Protein AF-A0A662H4E0-F1 (afdb_monomer_lite)

pLDDT: mean 81.66, std 14.38, range [39.47, 95.69]

Radius of gyration: 18.84 Å; chains: 1; bounding box: 35×31×57 Å

Secondary structure (DSSP, 8-state):
--SSPPPPSS-TT-THHHHHHHHHHHHHHHHHHHHHHHHHHHHHTT------THHHHHHHHHHHHHHHHHHHHHHHHHHHT-HHHHHHHHHHHHHHHHHHHHHHHHHHHHHT-THHHHHHHHHHHTT-

Structure (mmCIF, N/CA/C/O backbone):
data_AF-A0A662H4E0-F1
#
_entry.id   AF-A0A662H4E0-F1
#
loop_
_atom_site.group_PDB
_atom_site.id
_atom_site.type_symbol
_atom_site.label_atom_id
_atom_site.label_alt_id
_atom_site.label_comp_id
_atom_site.label_asym_id
_atom_site.label_entity_id
_atom_site.label_seq_id
_atom_site.pdbx_PDB_ins_code
_atom_site.Cartn_x
_atom_site.Cartn_y
_atom_site.Cartn_z
_atom_site.occupancy
_atom_site.B_iso_or_equiv
_atom_site.auth_seq_id
_atom_site.auth_comp_id
_atom_site.auth_asym_id
_atom_site.auth_atom_id
_atom_site.pdbx_PDB_model_num
ATOM 1 N N . MET A 1 1 ? -8.858 2.025 21.879 1.00 41.38 1 MET A N 1
ATOM 2 C CA . MET A 1 1 ? -9.938 1.951 22.895 1.00 41.38 1 MET A CA 1
ATOM 3 C C . MET A 1 1 ? -10.177 3.317 23.568 1.00 41.38 1 MET A C 1
ATOM 5 O O . MET A 1 1 ? -10.317 3.370 24.779 1.00 41.38 1 MET A O 1
ATOM 9 N N . ALA A 1 2 ? -10.260 4.423 22.808 1.00 39.47 2 ALA A N 1
ATOM 10 C CA . ALA A 1 2 ? -10.342 5.782 23.381 1.00 39.47 2 ALA A CA 1
ATOM 11 C C . ALA A 1 2 ? -11.498 6.654 22.842 1.00 39.47 2 ALA A C 1
ATOM 13 O O . ALA A 1 2 ? -11.729 7.734 23.356 1.00 39.47 2 ALA A O 1
ATOM 14 N N . ALA A 1 3 ? -12.281 6.203 21.859 1.00 45.12 3 ALA A N 1
ATOM 15 C CA . ALA A 1 3 ? -13.272 7.074 21.206 1.00 45.12 3 ALA A CA 1
ATOM 16 C C . ALA A 1 3 ? -14.647 7.154 21.912 1.00 45.12 3 ALA A C 1
ATOM 18 O O . ALA A 1 3 ? -15.554 7.812 21.416 1.00 45.12 3 ALA A O 1
ATOM 19 N N . ARG A 1 4 ? -14.856 6.445 23.033 1.00 44.22 4 ARG A N 1
ATOM 20 C CA . ARG A 1 4 ? -16.191 6.328 23.663 1.00 44.22 4 ARG A CA 1
ATOM 21 C C . ARG A 1 4 ? -16.214 6.309 25.192 1.00 44.22 4 ARG A C 1
ATOM 23 O O . ARG A 1 4 ? -17.225 5.917 25.769 1.00 44.22 4 ARG A O 1
ATOM 30 N N . LYS A 1 5 ? -15.137 6.721 25.867 1.00 42.88 5 LYS A N 1
ATOM 31 C CA . LYS A 1 5 ? -15.244 6.965 27.310 1.00 42.88 5 LYS A CA 1
ATOM 32 C C . LYS A 1 5 ? -16.014 8.277 27.525 1.00 42.88 5 LYS A C 1
ATOM 34 O O . LYS A 1 5 ? -15.625 9.277 26.919 1.00 42.88 5 LYS A O 1
ATOM 39 N N . PRO A 1 6 ? -17.089 8.293 28.338 1.00 43.97 6 PRO A N 1
ATOM 40 C CA . PRO A 1 6 ? -17.614 9.552 28.853 1.00 43.97 6 PRO A CA 1
ATOM 41 C C . PRO A 1 6 ? -16.481 10.277 29.599 1.00 43.97 6 PRO A C 1
ATOM 43 O O . PRO A 1 6 ? -15.570 9.595 30.077 1.00 43.97 6 PRO A O 1
ATOM 46 N N . PRO A 1 7 ? -16.502 11.621 29.654 1.00 46.81 7 PRO A N 1
ATOM 47 C CA . PRO A 1 7 ? -15.431 12.412 30.256 1.00 46.81 7 PRO A CA 1
ATOM 48 C C . PRO A 1 7 ? -15.052 11.833 31.622 1.00 46.81 7 PRO A C 1
ATOM 50 O O . PRO A 1 7 ? -15.900 11.716 32.510 1.00 46.81 7 PRO A O 1
ATOM 53 N N . ASP A 1 8 ? -13.800 11.391 31.751 1.00 53.81 8 ASP A N 1
ATOM 54 C CA . ASP A 1 8 ? -13.256 10.909 33.014 1.00 53.81 8 ASP A CA 1
ATOM 55 C C . ASP A 1 8 ? -12.541 12.051 33.745 1.00 53.81 8 ASP A C 1
ATOM 57 O O . ASP A 1 8 ? -12.374 13.158 33.227 1.00 53.81 8 ASP A O 1
ATOM 61 N N . ARG A 1 9 ? -12.161 11.797 34.996 1.00 50.69 9 ARG A N 1
ATOM 62 C CA . ARG A 1 9 ? -11.547 12.809 35.860 1.00 50.69 9 ARG A CA 1
ATOM 63 C C . ARG A 1 9 ? -10.159 13.259 35.383 1.00 50.69 9 ARG A C 1
ATOM 65 O O . ARG A 1 9 ? -9.690 14.285 35.863 1.00 50.69 9 ARG A O 1
ATOM 72 N N . GLU A 1 10 ? -9.527 12.531 34.465 1.00 53.53 10 GLU A N 1
ATOM 73 C CA . GLU A 1 10 ? -8.211 12.843 33.904 1.00 53.53 10 GLU A CA 1
ATOM 74 C C . GLU A 1 10 ? -8.321 13.638 32.585 1.00 53.53 10 GLU A C 1
ATOM 76 O O . GLU A 1 10 ? -7.443 14.456 32.302 1.00 53.53 10 GLU A O 1
ATOM 81 N N . HIS A 1 11 ? -9.414 13.499 31.811 1.00 51.06 11 HIS A N 1
ATOM 82 C CA . HIS A 1 11 ? -9.672 14.264 30.573 1.00 51.06 11 HIS A CA 1
ATOM 83 C C . HIS A 1 11 ? -11.068 14.927 30.515 1.00 51.06 11 HIS A C 1
ATOM 85 O O . HIS A 1 11 ? -12.002 14.388 29.909 1.00 51.06 11 HIS A O 1
ATOM 91 N N . PRO A 1 12 ? -11.199 16.166 31.035 1.00 49.69 12 PRO A N 1
ATOM 92 C CA . PRO A 1 12 ? -12.475 16.885 31.135 1.00 49.69 12 PRO A CA 1
ATOM 93 C C . PRO A 1 12 ? -13.119 17.285 29.792 1.00 49.69 12 PRO A C 1
ATOM 95 O O . PRO A 1 12 ? -14.319 17.538 29.753 1.00 49.69 12 PRO A O 1
ATOM 98 N N . TYR A 1 13 ? -12.346 17.349 28.697 1.00 51.91 13 TYR A N 1
ATOM 99 C CA . TYR A 1 13 ? -12.797 17.836 27.378 1.00 51.91 13 TYR A CA 1
ATOM 100 C C . TYR A 1 13 ? -13.054 16.724 26.336 1.00 51.91 13 TYR A C 1
ATOM 102 O O . TYR A 1 13 ? -13.471 17.018 25.217 1.00 51.91 13 TYR A O 1
ATOM 110 N N . GLY A 1 14 ? -12.850 15.448 26.693 1.00 53.66 14 GLY A N 1
ATOM 111 C CA . GLY A 1 14 ? -13.035 14.296 25.799 1.00 53.66 14 GLY A CA 1
ATOM 112 C C . GLY A 1 14 ? -11.806 13.934 24.945 1.00 53.66 14 GLY A C 1
ATOM 113 O O . GLY A 1 14 ? -10.880 14.720 24.765 1.00 53.66 14 GLY A O 1
ATOM 114 N N . HIS A 1 15 ? -11.785 12.707 24.411 1.00 60.00 15 HIS A N 1
ATOM 115 C CA . HIS A 1 15 ? -10.649 12.143 23.657 1.00 60.00 15 HIS A CA 1
ATOM 116 C C . HIS A 1 15 ? -10.524 12.618 22.195 1.00 60.00 15 HIS A C 1
ATOM 118 O O . HIS A 1 15 ? -9.600 12.206 21.494 1.00 60.00 15 HIS A O 1
ATOM 124 N N . SER A 1 16 ? -11.416 13.491 21.727 1.00 54.28 16 SER A N 1
ATOM 125 C CA . SER A 1 16 ? -11.455 13.997 20.347 1.00 54.28 16 SER A CA 1
ATOM 126 C C . SER A 1 16 ? -10.178 14.740 19.929 1.00 54.28 16 SER A C 1
ATOM 128 O O . SER A 1 16 ? -9.779 14.657 18.770 1.00 54.28 16 SER A O 1
ATOM 130 N N . GLY A 1 17 ? -9.479 15.403 20.858 1.00 62.66 17 GLY A N 1
ATOM 131 C CA . GLY A 1 17 ? -8.196 16.059 20.565 1.00 62.66 17 GLY A CA 1
ATOM 132 C C . GLY A 1 17 ? -7.072 15.082 20.190 1.00 62.66 17 GLY A C 1
ATOM 133 O O . GLY A 1 17 ? -6.255 15.379 19.320 1.00 62.66 17 GLY A O 1
ATOM 134 N N . TYR A 1 18 ? -7.059 13.888 20.791 1.00 66.19 18 TYR A N 1
ATOM 135 C CA . TYR A 1 18 ? -6.059 12.856 20.494 1.00 66.19 18 TYR A CA 1
ATOM 136 C C . TYR A 1 18 ? -6.284 12.207 19.127 1.00 66.19 18 TYR A C 1
ATOM 138 O O . TYR A 1 18 ? -5.322 11.845 18.455 1.00 66.19 18 TYR A O 1
ATOM 146 N N . GLU A 1 19 ? -7.540 12.094 18.697 1.00 65.19 19 GLU A N 1
ATOM 147 C CA . GLU A 1 19 ? -7.899 11.556 17.383 1.00 65.19 19 GLU A CA 1
ATOM 148 C C . GLU A 1 19 ? -7.426 12.495 16.263 1.00 65.19 19 GLU A C 1
ATOM 150 O O . GLU A 1 19 ? -6.756 12.055 15.329 1.00 65.19 19 GLU A O 1
ATOM 155 N N . VAL A 1 20 ? -7.640 13.806 16.422 1.00 73.81 20 VAL A N 1
ATOM 156 C CA . VAL A 1 20 ? -7.130 14.823 15.485 1.00 73.81 20 VAL A CA 1
ATOM 157 C C . VAL A 1 20 ? -5.602 14.826 15.442 1.00 73.81 20 VAL A C 1
ATOM 159 O O . VAL A 1 20 ? -5.023 14.825 14.358 1.00 73.81 20 VAL A O 1
ATOM 162 N N . LEU A 1 21 ? -4.932 14.766 16.598 1.00 79.31 21 LEU A N 1
ATOM 163 C CA . LEU A 1 21 ? -3.470 14.690 16.644 1.00 79.31 21 LEU A CA 1
ATOM 164 C C . LEU A 1 21 ? -2.947 13.434 15.929 1.00 79.31 21 LEU A C 1
ATOM 166 O O . LEU A 1 21 ? -1.996 13.525 15.155 1.00 79.31 21 LEU A O 1
ATOM 170 N N . SER A 1 22 ? -3.586 12.279 16.144 1.00 77.00 22 SER A N 1
ATOM 171 C CA . SER A 1 22 ? -3.207 11.032 15.472 1.00 77.00 22 SER A CA 1
ATOM 172 C C . SER A 1 22 ? -3.390 11.108 13.955 1.00 77.00 22 SER A C 1
ATOM 174 O O . SER A 1 22 ? -2.504 10.682 13.219 1.00 77.00 22 SER A O 1
ATOM 176 N N . ALA A 1 23 ? -4.471 11.737 13.483 1.00 79.00 23 ALA A N 1
ATOM 177 C CA . ALA A 1 23 ? -4.718 11.943 12.060 1.00 79.00 23 ALA A CA 1
ATOM 178 C C . ALA A 1 23 ? -3.680 12.880 11.421 1.00 79.00 23 ALA A C 1
ATOM 180 O O . ALA A 1 23 ? -3.218 12.615 10.311 1.00 79.00 23 ALA A O 1
ATOM 181 N N . ILE A 1 24 ? -3.265 13.942 12.122 1.00 85.75 24 ILE A N 1
ATOM 182 C CA . ILE A 1 24 ? -2.215 14.858 11.647 1.00 85.75 24 ILE A CA 1
ATOM 183 C C . ILE A 1 24 ? -0.879 14.121 11.521 1.00 85.75 24 ILE A C 1
ATOM 185 O O . ILE A 1 24 ? -0.237 14.198 10.476 1.00 85.75 24 ILE A O 1
ATOM 189 N N . VAL A 1 25 ? -0.470 13.380 12.556 1.00 88.00 25 VAL A N 1
ATOM 190 C CA . VAL A 1 25 ? 0.784 12.608 12.532 1.00 88.00 25 VAL A CA 1
ATOM 191 C C . VAL A 1 25 ? 0.769 11.585 11.398 1.00 88.00 25 VAL A C 1
ATOM 193 O O . VAL A 1 25 ? 1.741 11.481 10.652 1.00 88.00 25 VAL A O 1
ATOM 196 N N . PHE A 1 26 ? -0.346 10.875 11.226 1.00 85.25 26 PHE A N 1
ATOM 197 C CA . PHE A 1 26 ? -0.512 9.915 10.143 1.00 85.25 26 PHE A CA 1
ATOM 198 C C . PHE A 1 26 ? -0.415 10.574 8.763 1.00 85.25 26 PHE A C 1
ATOM 200 O O . PHE A 1 26 ? 0.315 10.095 7.900 1.00 85.25 26 PHE A O 1
ATOM 207 N N . SER A 1 27 ? -1.068 11.725 8.584 1.00 86.88 27 SER A N 1
ATOM 208 C CA . SER A 1 27 ? -1.015 12.494 7.335 1.00 86.88 27 SER A CA 1
ATOM 209 C C . SER A 1 27 ? 0.410 12.947 7.001 1.00 86.88 27 SER A C 1
ATOM 211 O O . SER A 1 27 ? 0.808 12.904 5.842 1.00 86.88 27 SER A O 1
ATOM 213 N N . ILE A 1 28 ? 1.208 13.338 8.004 1.00 93.50 28 ILE A N 1
ATOM 214 C CA . ILE A 1 28 ? 2.622 13.704 7.811 1.00 93.50 28 ILE A CA 1
ATOM 215 C C . ILE A 1 28 ? 3.442 12.490 7.358 1.00 93.50 28 ILE A C 1
ATOM 217 O O . ILE A 1 28 ? 4.245 12.606 6.432 1.00 93.50 28 ILE A O 1
ATOM 221 N N . ILE A 1 29 ? 3.240 11.327 7.986 1.00 92.25 29 ILE A N 1
ATOM 222 C CA . ILE A 1 29 ? 3.930 10.087 7.605 1.00 92.25 29 ILE A CA 1
ATOM 223 C C . ILE A 1 29 ? 3.566 9.696 6.170 1.00 92.25 29 ILE A C 1
ATOM 225 O O . ILE A 1 29 ? 4.459 9.409 5.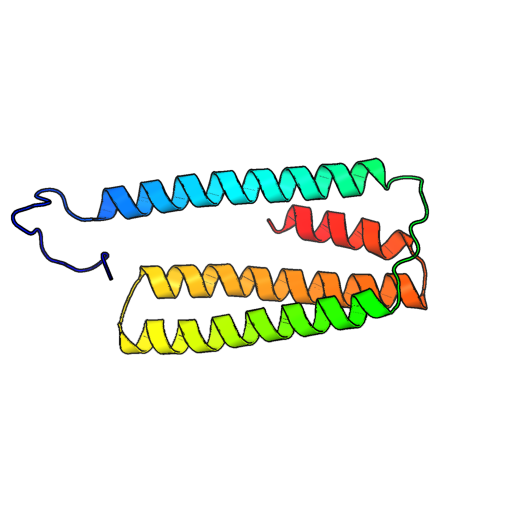375 1.00 92.25 29 ILE A O 1
ATOM 229 N N . MET A 1 30 ? 2.282 9.745 5.814 1.00 88.69 30 MET A N 1
ATOM 230 C CA . MET A 1 30 ? 1.829 9.422 4.461 1.00 88.69 30 MET A CA 1
ATOM 231 C C . MET A 1 30 ? 2.365 10.403 3.419 1.00 88.69 30 MET A C 1
ATOM 233 O O . MET A 1 30 ? 2.872 9.970 2.388 1.00 88.69 30 MET A O 1
ATOM 237 N N . ALA A 1 31 ? 2.378 11.707 3.712 1.00 91.94 31 ALA A N 1
ATOM 238 C CA . ALA A 1 31 ? 2.995 12.699 2.832 1.00 91.94 31 ALA A CA 1
ATOM 239 C C . ALA A 1 31 ? 4.493 12.422 2.610 1.00 91.94 31 ALA A C 1
ATOM 241 O O . ALA A 1 31 ? 4.999 12.567 1.497 1.00 91.94 31 ALA A O 1
ATOM 242 N N . PHE A 1 32 ? 5.206 11.985 3.651 1.00 94.94 32 PHE A N 1
ATOM 243 C CA . PHE A 1 32 ? 6.612 11.603 3.539 1.00 94.94 32 PHE A CA 1
ATOM 244 C C . PHE A 1 32 ? 6.812 10.343 2.678 1.00 94.94 32 PHE A C 1
ATOM 246 O O . PHE A 1 32 ? 7.717 10.304 1.839 1.00 94.94 32 PHE A O 1
ATOM 253 N N . ILE A 1 33 ? 5.961 9.326 2.844 1.00 92.50 33 ILE A N 1
ATOM 254 C CA . ILE A 1 33 ? 5.975 8.108 2.018 1.00 92.50 33 ILE A CA 1
ATOM 255 C C . ILE A 1 33 ? 5.696 8.456 0.552 1.00 92.50 33 ILE A C 1
ATOM 257 O O . ILE A 1 33 ? 6.479 8.075 -0.318 1.00 92.50 33 ILE A O 1
ATOM 261 N N . ALA A 1 34 ? 4.655 9.246 0.280 1.00 90.56 34 ALA A N 1
ATOM 262 C CA . ALA A 1 34 ? 4.318 9.700 -1.066 1.00 90.56 34 ALA A CA 1
ATOM 263 C C . ALA A 1 34 ? 5.483 10.474 -1.710 1.00 90.56 34 ALA A C 1
ATOM 265 O O . ALA A 1 34 ? 5.880 10.179 -2.836 1.00 90.56 34 ALA A O 1
ATOM 266 N N . ALA A 1 35 ? 6.116 11.400 -0.980 1.00 93.88 35 ALA A N 1
ATOM 267 C CA . ALA A 1 35 ? 7.295 12.124 -1.464 1.00 93.88 35 ALA A CA 1
ATOM 268 C C . ALA A 1 35 ? 8.486 11.192 -1.768 1.00 93.88 35 ALA A C 1
ATOM 270 O O . ALA A 1 35 ? 9.206 11.390 -2.754 1.00 93.88 35 ALA A O 1
ATOM 271 N N . SER A 1 36 ? 8.683 10.152 -0.954 1.00 92.44 36 SER A N 1
ATOM 272 C CA . SER A 1 36 ? 9.731 9.148 -1.167 1.00 92.44 36 SER A CA 1
ATOM 273 C C . SER A 1 36 ? 9.483 8.352 -2.449 1.00 92.44 36 SER A C 1
ATOM 275 O O . SER A 1 36 ? 10.381 8.232 -3.283 1.00 92.44 36 SER A O 1
ATOM 277 N N . ILE A 1 37 ? 8.248 7.880 -2.651 1.00 89.06 37 ILE A N 1
ATOM 278 C CA . ILE A 1 37 ? 7.835 7.165 -3.866 1.00 89.06 37 ILE A CA 1
ATOM 279 C C . ILE A 1 37 ? 7.985 8.071 -5.093 1.00 89.06 37 ILE A C 1
ATOM 281 O O . ILE A 1 37 ? 8.568 7.651 -6.090 1.00 89.06 37 ILE A O 1
ATOM 285 N N . ALA A 1 38 ? 7.549 9.330 -5.010 1.00 90.50 38 ALA A N 1
ATOM 286 C CA . ALA A 1 38 ? 7.696 10.302 -6.091 1.00 90.50 38 ALA A CA 1
ATOM 287 C C . ALA A 1 38 ? 9.165 10.527 -6.470 1.00 90.50 38 ALA A C 1
ATOM 289 O O . ALA A 1 38 ? 9.505 10.559 -7.650 1.00 90.50 38 ALA A O 1
ATOM 290 N N . THR A 1 39 ? 10.061 10.618 -5.486 1.00 90.62 39 THR A N 1
ATOM 291 C CA . THR A 1 39 ? 11.500 10.786 -5.736 1.00 90.62 39 THR A CA 1
ATOM 292 C C . THR A 1 39 ? 12.097 9.560 -6.434 1.00 90.62 39 THR A C 1
ATOM 294 O O . THR A 1 39 ? 12.882 9.698 -7.376 1.00 90.62 39 THR A O 1
ATOM 297 N N . ILE A 1 40 ? 11.703 8.352 -6.019 1.00 86.94 40 ILE A N 1
ATOM 298 C CA . ILE A 1 40 ? 12.129 7.098 -6.657 1.00 86.94 40 ILE A CA 1
ATOM 299 C C . ILE A 1 40 ? 11.600 7.028 -8.095 1.00 86.94 40 ILE A C 1
ATOM 301 O O . ILE A 1 40 ? 12.378 6.794 -9.016 1.00 86.94 40 ILE A O 1
ATOM 305 N N . ALA A 1 41 ? 10.315 7.319 -8.307 1.00 85.88 41 ALA A N 1
ATOM 306 C CA . ALA A 1 41 ? 9.697 7.320 -9.630 1.00 85.88 41 ALA A CA 1
ATOM 307 C C . ALA A 1 41 ? 10.376 8.325 -10.573 1.00 85.88 41 ALA A C 1
ATOM 309 O O . ALA A 1 41 ? 10.727 7.980 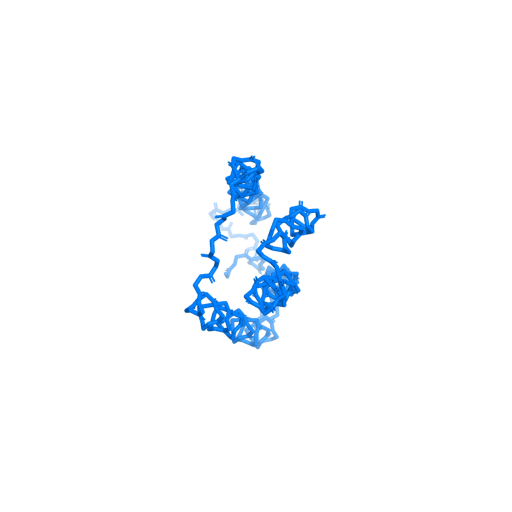-11.700 1.00 85.88 41 ALA A O 1
ATOM 310 N N . VAL A 1 42 ? 10.638 9.550 -10.098 1.00 86.44 42 VAL A N 1
ATOM 311 C CA . VAL A 1 42 ? 11.297 10.597 -10.891 1.00 86.44 42 VAL A CA 1
ATOM 312 C C . VAL A 1 42 ? 12.754 10.249 -11.190 1.00 86.44 42 VAL A C 1
ATOM 314 O O . VAL A 1 42 ? 13.203 10.423 -12.317 1.00 86.44 42 VAL A O 1
ATOM 317 N N . SER A 1 43 ? 13.504 9.726 -10.218 1.00 83.69 43 SER A N 1
ATOM 318 C CA . SER A 1 43 ? 14.897 9.308 -10.445 1.00 83.69 43 SER A CA 1
ATOM 319 C C . SER A 1 43 ? 15.025 8.059 -11.330 1.00 83.69 43 SER A C 1
ATOM 321 O O . SER A 1 43 ? 16.072 7.845 -11.949 1.00 83.69 43 SER A O 1
ATOM 323 N N . GLY A 1 44 ? 13.962 7.256 -11.414 1.00 76.38 44 GLY A N 1
ATOM 324 C CA . GLY A 1 44 ? 13.820 6.134 -12.337 1.00 76.38 44 GLY A CA 1
ATOM 325 C C . GLY A 1 44 ? 13.480 6.542 -13.775 1.00 76.38 44 GLY A C 1
ATOM 326 O O . GLY A 1 44 ? 13.707 5.747 -14.687 1.00 76.38 44 GLY A O 1
ATOM 327 N N . LEU A 1 45 ? 13.004 7.772 -14.021 1.00 75.00 45 LEU A N 1
ATOM 328 C CA . LEU A 1 45 ? 12.722 8.263 -15.375 1.00 75.00 45 LEU A CA 1
ATOM 329 C C . LEU A 1 45 ? 14.005 8.240 -16.221 1.00 75.00 45 LEU A C 1
ATOM 331 O O . LEU A 1 45 ? 14.952 8.987 -15.984 1.00 75.00 45 LEU A O 1
ATOM 335 N N . GLY A 1 46 ? 14.035 7.359 -17.222 1.00 68.50 46 GLY A N 1
ATOM 336 C CA . GLY A 1 46 ? 15.176 7.182 -18.127 1.00 68.50 46 GLY A CA 1
ATOM 337 C C . GLY A 1 46 ? 16.167 6.082 -17.730 1.00 68.50 46 GLY A C 1
ATOM 338 O O . GLY A 1 46 ? 17.077 5.795 -18.506 1.00 68.50 46 GLY A O 1
ATOM 339 N N . LYS A 1 47 ? 15.988 5.416 -16.580 1.00 70.00 47 LYS A N 1
ATOM 340 C CA . LYS A 1 47 ? 16.723 4.193 -16.218 1.00 70.00 47 LYS A CA 1
ATOM 341 C C . LYS A 1 47 ? 15.780 2.997 -16.281 1.00 70.00 47 LYS A C 1
ATOM 343 O O . LYS A 1 47 ? 14.817 2.926 -15.528 1.00 70.00 47 LYS A O 1
ATOM 348 N N . VAL A 1 48 ? 16.080 2.026 -17.141 1.00 62.53 48 VAL A N 1
ATOM 349 C CA . VAL A 1 48 ? 15.340 0.757 -17.174 1.00 62.53 48 VAL A CA 1
ATOM 350 C C . VAL A 1 48 ? 15.773 -0.079 -15.969 1.00 62.53 48 VAL A C 1
ATOM 352 O O . VAL A 1 48 ? 16.831 -0.705 -15.996 1.00 62.53 48 VAL A O 1
ATOM 355 N N . HIS A 1 49 ? 14.982 -0.057 -14.897 1.00 68.31 49 HIS A N 1
ATOM 356 C CA . HIS A 1 49 ? 15.121 -1.024 -13.812 1.00 68.31 49 HIS A CA 1
ATOM 357 C C . HIS A 1 49 ? 14.364 -2.289 -14.184 1.00 68.31 49 HIS A C 1
ATOM 359 O O . HIS A 1 49 ? 13.160 -2.258 -14.417 1.00 68.31 49 HIS A O 1
ATOM 365 N N . TYR A 1 50 ? 15.075 -3.410 -14.244 1.00 69.25 50 TYR A N 1
ATOM 366 C CA . TYR A 1 50 ? 14.426 -4.702 -14.393 1.00 69.25 50 TYR A CA 1
ATOM 367 C C . TYR A 1 50 ? 13.792 -5.078 -13.063 1.00 69.25 50 TYR A C 1
ATOM 369 O O . TYR A 1 50 ? 14.487 -5.286 -12.069 1.00 69.25 50 TYR A O 1
ATOM 377 N N . VAL A 1 51 ? 12.466 -5.155 -13.055 1.00 74.38 51 VAL A N 1
ATOM 378 C CA . VAL A 1 51 ? 11.734 -5.677 -11.910 1.00 74.38 51 VAL A CA 1
ATOM 379 C C . VAL A 1 51 ? 12.003 -7.176 -11.844 1.00 74.38 51 VAL A C 1
ATOM 381 O O . VAL A 1 51 ? 11.684 -7.923 -12.770 1.00 74.38 51 VAL A O 1
ATOM 384 N N . GLU A 1 52 ? 12.643 -7.631 -10.768 1.00 82.12 52 GLU A N 1
ATOM 385 C CA . GLU A 1 52 ? 12.873 -9.058 -10.581 1.00 82.12 52 GLU A CA 1
ATOM 386 C C . GLU A 1 52 ? 11.546 -9.796 -10.411 1.00 82.12 52 GLU A C 1
ATOM 388 O O . GLU A 1 52 ? 10.617 -9.313 -9.763 1.00 82.12 52 GLU A O 1
ATOM 393 N N . ARG A 1 53 ? 11.481 -11.039 -10.897 1.00 81.12 53 ARG A N 1
ATOM 394 C CA . ARG A 1 53 ? 10.289 -11.891 -10.753 1.00 81.12 53 ARG A CA 1
ATOM 395 C C . ARG A 1 53 ? 9.892 -12.122 -9.289 1.00 81.12 53 ARG A C 1
ATOM 397 O O . ARG A 1 53 ? 8.726 -12.377 -8.997 1.00 81.12 53 ARG A O 1
ATOM 404 N N . GLN A 1 54 ? 10.848 -11.988 -8.366 1.00 87.44 54 GLN A N 1
ATOM 405 C CA . GLN A 1 54 ? 10.613 -12.015 -6.920 1.00 87.44 54 GLN A CA 1
ATOM 406 C C . GLN A 1 54 ? 9.674 -10.886 -6.457 1.00 87.44 54 GLN A C 1
ATOM 408 O O . GLN A 1 54 ? 8.930 -11.069 -5.496 1.00 87.44 54 GLN A O 1
ATOM 413 N N . GLY A 1 55 ? 9.634 -9.755 -7.172 1.00 84.81 55 GLY A N 1
ATOM 414 C CA . GLY A 1 55 ? 8.731 -8.635 -6.904 1.00 84.81 55 GLY A CA 1
ATOM 415 C C . GLY A 1 55 ? 7.253 -9.024 -6.950 1.00 84.81 55 GLY A C 1
ATOM 416 O O . GLY A 1 55 ? 6.474 -8.549 -6.127 1.00 84.81 55 GLY A O 1
ATOM 417 N N . ILE A 1 56 ? 6.875 -9.962 -7.829 1.00 88.75 56 ILE A N 1
ATOM 418 C CA . ILE A 1 56 ? 5.504 -10.495 -7.890 1.00 88.75 56 ILE A CA 1
ATOM 419 C C . ILE A 1 56 ? 5.166 -11.216 -6.583 1.00 88.75 56 ILE A C 1
ATOM 421 O O . ILE A 1 56 ? 4.092 -11.006 -6.022 1.00 88.75 56 ILE A O 1
ATOM 425 N N . LEU A 1 57 ? 6.088 -12.040 -6.071 1.00 91.12 57 LEU A N 1
ATOM 426 C CA . LEU A 1 57 ? 5.886 -12.771 -4.821 1.00 91.12 57 LEU A CA 1
ATOM 427 C C . LEU A 1 57 ? 5.746 -11.806 -3.640 1.00 91.12 57 LEU A C 1
ATOM 429 O O . LEU A 1 57 ? 4.808 -11.941 -2.858 1.00 91.12 57 LEU A O 1
ATOM 433 N N . TYR A 1 58 ? 6.633 -10.814 -3.529 1.00 92.06 58 TYR A N 1
ATOM 434 C CA . TYR A 1 58 ? 6.566 -9.823 -2.453 1.00 92.06 58 TYR A CA 1
ATOM 435 C C . TYR A 1 58 ? 5.272 -9.006 -2.500 1.00 92.06 58 TYR A C 1
ATOM 437 O O . TYR A 1 58 ? 4.615 -8.840 -1.472 1.00 92.06 58 TYR A O 1
ATOM 445 N N . SER A 1 59 ? 4.861 -8.555 -3.687 1.00 91.44 59 SER A N 1
ATOM 446 C CA . SER A 1 59 ? 3.615 -7.807 -3.864 1.00 91.44 59 SER A CA 1
ATOM 447 C C . SER A 1 59 ? 2.380 -8.661 -3.555 1.00 91.44 59 SER A C 1
ATOM 449 O O . SER A 1 59 ? 1.472 -8.209 -2.854 1.00 91.44 59 SER A O 1
ATOM 451 N N . ALA A 1 60 ? 2.368 -9.929 -3.976 1.00 92.50 60 ALA A N 1
ATOM 452 C CA . ALA A 1 60 ? 1.284 -10.855 -3.666 1.00 92.50 60 ALA A CA 1
ATOM 453 C C . ALA A 1 60 ? 1.170 -11.112 -2.155 1.00 92.50 60 ALA A C 1
ATOM 455 O O . ALA A 1 60 ? 0.076 -11.033 -1.596 1.00 92.50 60 ALA A O 1
ATOM 456 N N . VAL A 1 61 ? 2.294 -11.361 -1.473 1.00 95.00 61 VAL A N 1
ATOM 457 C CA . VAL A 1 61 ? 2.323 -11.559 -0.014 1.00 95.00 61 VAL A CA 1
ATOM 458 C C . VAL A 1 61 ? 1.862 -10.299 0.722 1.00 95.00 61 VAL A C 1
ATOM 460 O O . VAL A 1 61 ? 1.049 -10.403 1.641 1.00 95.00 61 VAL A O 1
ATOM 463 N N . SER A 1 62 ? 2.319 -9.118 0.297 1.00 93.38 62 SER A N 1
ATOM 464 C CA . SER A 1 62 ? 1.886 -7.834 0.864 1.00 93.38 62 SER A CA 1
ATOM 465 C C . SER A 1 62 ? 0.374 -7.628 0.712 1.00 93.38 62 SER A C 1
ATOM 467 O O . SER A 1 62 ? -0.326 -7.345 1.684 1.00 93.38 62 SER A O 1
ATOM 469 N N . THR A 1 63 ? -0.160 -7.889 -0.484 1.00 93.62 63 THR A N 1
ATOM 470 C CA . THR A 1 63 ? -1.599 -7.785 -0.765 1.00 93.62 63 THR A CA 1
ATOM 471 C C . THR A 1 63 ? -2.406 -8.716 0.143 1.00 93.62 63 THR A C 1
ATOM 473 O O . THR A 1 63 ? -3.405 -8.305 0.734 1.00 93.62 63 THR A O 1
ATOM 476 N N . VAL A 1 64 ? -1.958 -9.965 0.320 1.00 95.69 64 VAL A N 1
ATOM 477 C CA . VAL A 1 64 ? -2.610 -10.925 1.225 1.00 95.69 64 VAL A CA 1
ATOM 478 C C . VAL A 1 64 ? -2.567 -10.438 2.675 1.00 95.69 64 VAL A C 1
ATOM 480 O O . VAL A 1 64 ? -3.590 -10.482 3.358 1.00 95.69 64 VAL A O 1
ATOM 483 N N . MET A 1 65 ? -1.421 -9.938 3.145 1.00 95.69 65 MET A N 1
ATOM 484 C CA . MET A 1 65 ? -1.271 -9.372 4.493 1.00 95.69 65 MET A CA 1
ATOM 485 C C . MET A 1 65 ? -2.255 -8.225 4.747 1.00 95.69 65 MET A C 1
ATOM 487 O O . MET A 1 65 ? -2.912 -8.194 5.792 1.00 95.69 65 MET A O 1
ATOM 491 N N . ILE A 1 66 ? -2.406 -7.309 3.790 1.00 94.12 66 ILE A N 1
ATOM 492 C CA . ILE A 1 66 ? -3.338 -6.182 3.898 1.00 94.12 66 ILE A CA 1
ATOM 493 C C . ILE A 1 66 ? -4.786 -6.680 3.931 1.00 94.12 66 ILE A C 1
ATOM 495 O O . ILE A 1 66 ? -5.554 -6.280 4.808 1.00 94.12 66 ILE A O 1
ATOM 499 N N . VAL A 1 67 ? -5.164 -7.612 3.051 1.00 94.38 67 VAL A N 1
ATOM 500 C CA . VAL A 1 67 ? -6.517 -8.196 3.045 1.00 94.38 67 VAL A CA 1
ATOM 501 C C . VAL A 1 67 ? -6.830 -8.878 4.379 1.00 94.38 67 VAL A C 1
ATOM 503 O O . VAL A 1 67 ? -7.900 -8.658 4.950 1.00 94.38 67 VAL A O 1
ATOM 506 N N . LEU A 1 68 ? -5.897 -9.663 4.922 1.00 95.25 68 LEU A N 1
ATOM 507 C CA . LEU A 1 68 ? -6.057 -10.295 6.233 1.00 95.25 68 LEU A CA 1
ATOM 508 C C . LEU A 1 68 ? -6.199 -9.257 7.353 1.00 95.25 68 LEU 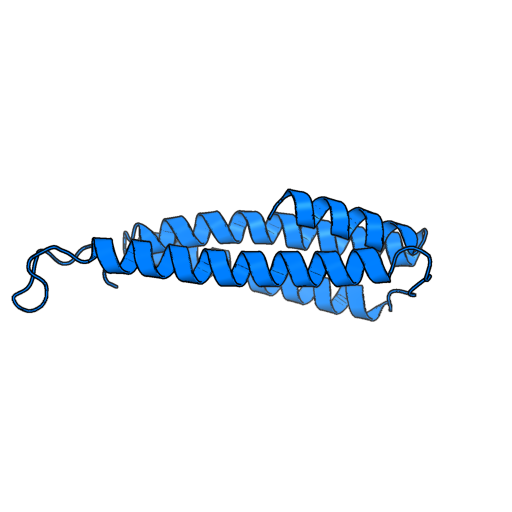A C 1
ATOM 510 O O . LEU A 1 68 ? -7.058 -9.415 8.225 1.00 95.25 68 LEU A O 1
ATOM 514 N N . SER A 1 69 ? -5.415 -8.179 7.300 1.00 93.12 69 SER A N 1
ATOM 515 C CA . SER A 1 69 ? -5.488 -7.074 8.260 1.00 93.12 69 SER A CA 1
ATOM 516 C C . SER A 1 69 ? -6.855 -6.395 8.220 1.00 93.12 69 SER A C 1
ATOM 518 O O . SER A 1 69 ? -7.484 -6.218 9.263 1.00 93.12 69 SER A O 1
ATOM 520 N N . VAL A 1 70 ? -7.384 -6.117 7.025 1.00 94.50 70 VAL A N 1
ATOM 521 C CA . VAL A 1 70 ? -8.725 -5.542 6.833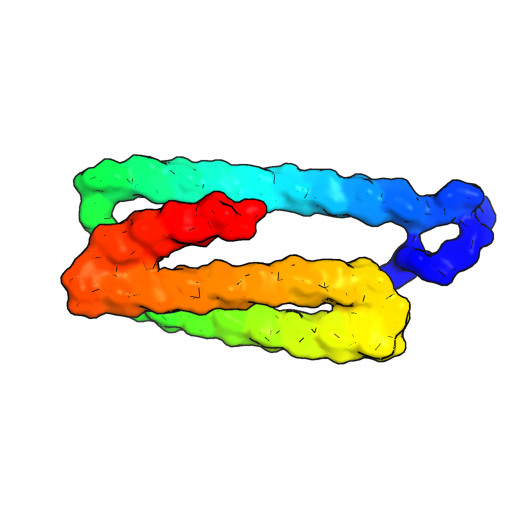 1.00 94.50 70 VAL A CA 1
ATOM 522 C C . VAL A 1 70 ? -9.805 -6.464 7.387 1.00 94.50 70 VAL A C 1
ATOM 524 O O . VAL A 1 70 ? -10.712 -5.998 8.075 1.00 94.50 70 VAL A O 1
ATOM 527 N N . LEU A 1 71 ? -9.722 -7.773 7.137 1.00 93.19 71 LEU A N 1
ATOM 528 C CA . LEU A 1 71 ? -10.687 -8.742 7.663 1.00 93.19 71 LEU A CA 1
ATOM 529 C C . LEU A 1 71 ? -10.656 -8.807 9.197 1.00 93.19 71 LEU A C 1
ATOM 531 O O . LEU A 1 71 ? -11.713 -8.848 9.834 1.00 93.19 71 LEU A O 1
ATOM 535 N N . ALA A 1 72 ? -9.465 -8.794 9.798 1.00 92.81 72 ALA A N 1
ATOM 536 C CA . ALA A 1 72 ? -9.301 -8.782 11.248 1.00 92.81 72 ALA A CA 1
ATOM 537 C C . ALA A 1 72 ? -9.838 -7.481 11.869 1.00 92.81 72 ALA A C 1
ATOM 539 O O . ALA A 1 72 ? -10.613 -7.523 12.830 1.00 92.81 72 ALA A O 1
ATOM 540 N N . LEU A 1 73 ? -9.494 -6.332 11.281 1.00 90.50 73 LEU A N 1
ATOM 541 C CA . LEU A 1 73 ? -9.937 -5.013 11.733 1.00 90.50 73 LEU A CA 1
ATOM 542 C C . LEU A 1 73 ? -11.440 -4.817 11.550 1.00 90.50 73 LEU A C 1
ATOM 544 O O . LEU A 1 73 ? -12.072 -4.268 12.445 1.00 90.50 73 LEU A O 1
ATOM 548 N N . ARG A 1 74 ? -12.047 -5.331 10.473 1.00 91.25 74 ARG A N 1
ATOM 549 C CA . ARG A 1 74 ? -13.510 -5.334 10.286 1.00 91.25 74 ARG A CA 1
ATOM 550 C C . ARG A 1 74 ? -14.219 -6.077 11.409 1.00 91.25 74 ARG A C 1
ATOM 552 O O . ARG A 1 74 ? -15.109 -5.515 12.046 1.00 91.25 74 ARG A O 1
ATOM 559 N N . LYS A 1 75 ? -13.773 -7.298 11.720 1.00 91.38 75 LYS A N 1
ATOM 560 C CA . LYS A 1 75 ? -14.331 -8.085 12.832 1.00 91.38 75 LYS A CA 1
ATOM 561 C C . LYS A 1 75 ? -14.177 -7.359 14.168 1.00 91.38 75 LYS A C 1
ATOM 563 O O . LYS A 1 75 ? -15.107 -7.339 14.972 1.00 91.38 75 LYS A O 1
ATOM 568 N N . ALA A 1 76 ? -13.026 -6.734 14.409 1.00 88.06 76 ALA A N 1
ATOM 569 C CA . ALA A 1 76 ? -12.805 -5.936 15.610 1.00 88.06 76 ALA A CA 1
ATOM 570 C C . ALA A 1 76 ? -13.700 -4.679 15.640 1.00 88.06 76 ALA A C 1
ATOM 572 O O . ALA A 1 76 ? -14.294 -4.372 16.672 1.00 88.06 76 ALA A O 1
ATOM 573 N N . ALA A 1 77 ? -13.866 -3.984 14.515 1.00 86.56 77 ALA A N 1
ATOM 574 C CA . ALA A 1 77 ? -14.714 -2.801 14.395 1.00 86.56 77 ALA A CA 1
ATOM 575 C C . ALA A 1 77 ? -16.184 -3.111 14.717 1.00 86.56 77 ALA A C 1
ATOM 577 O O . ALA A 1 77 ? -16.849 -2.324 15.395 1.00 86.56 77 ALA A O 1
ATOM 578 N N . GLU A 1 78 ? -16.681 -4.265 14.265 1.00 87.62 78 GLU A N 1
ATOM 579 C CA . GLU A 1 78 ? -18.026 -4.763 14.570 1.00 87.62 78 GLU A CA 1
ATOM 580 C C . GLU A 1 78 ? -18.157 -5.194 16.033 1.00 87.62 78 GLU A C 1
ATOM 582 O O . GLU A 1 78 ? -19.096 -4.777 16.714 1.00 87.62 78 GLU A O 1
ATOM 587 N N . LYS A 1 79 ? -17.187 -5.958 16.552 1.00 87.19 79 LYS A N 1
ATOM 588 C CA . LYS A 1 79 ? -17.190 -6.448 17.938 1.00 87.19 79 LYS A CA 1
ATOM 589 C C . LYS A 1 79 ? -17.135 -5.317 18.966 1.00 87.19 79 LYS A C 1
ATOM 591 O O . LYS A 1 79 ? -17.826 -5.374 19.977 1.00 87.19 79 LYS A O 1
ATOM 596 N N . TYR A 1 80 ? -16.311 -4.299 18.719 1.00 83.19 80 TYR A N 1
ATOM 597 C CA . TYR A 1 80 ? -16.083 -3.194 19.655 1.00 83.19 80 TYR A CA 1
ATOM 598 C C . TYR A 1 80 ? -16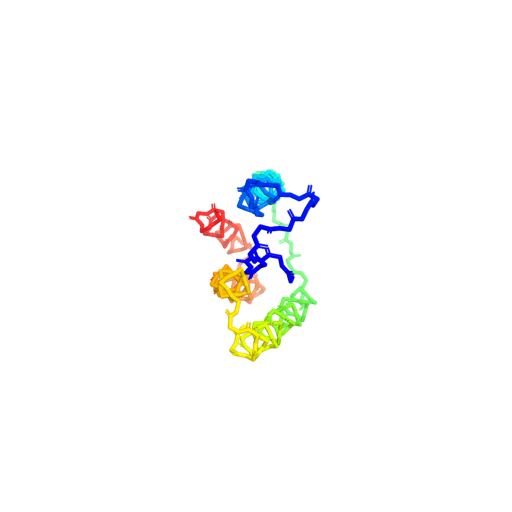.904 -1.935 19.332 1.00 83.19 80 TYR A C 1
ATOM 600 O O . TYR A 1 80 ? -16.773 -0.943 20.046 1.00 83.19 80 TYR A O 1
ATOM 608 N N . GLN A 1 81 ? -17.725 -1.953 18.269 1.00 78.12 81 GLN A N 1
ATOM 609 C CA . GLN A 1 81 ? -18.548 -0.817 17.809 1.00 78.12 81 GLN A CA 1
ATOM 610 C C . GLN A 1 81 ? -17.765 0.510 17.779 1.00 78.12 81 GLN A C 1
ATOM 612 O O . GLN A 1 81 ? -18.254 1.566 18.185 1.00 78.12 81 GLN A O 1
ATOM 617 N N . SER A 1 82 ? -16.506 0.443 17.338 1.00 76.19 82 SER A N 1
ATOM 618 C CA . SER A 1 82 ? -15.572 1.564 17.413 1.00 76.19 82 SER A CA 1
ATOM 619 C C . SER A 1 82 ? -15.510 2.316 16.090 1.00 76.19 82 SER A C 1
ATOM 621 O O . SER A 1 82 ? -15.217 1.731 15.049 1.00 76.19 82 SER A O 1
ATOM 623 N N . LEU A 1 83 ? -15.755 3.627 16.150 1.00 75.81 83 LEU A N 1
ATOM 624 C CA . LEU A 1 83 ? -15.698 4.512 14.988 1.00 75.81 83 LEU A CA 1
ATOM 625 C C . LEU A 1 83 ? -14.282 4.593 14.397 1.00 75.81 83 LEU A C 1
ATOM 627 O O . LEU A 1 83 ? -14.131 4.437 13.192 1.00 75.81 83 LEU A O 1
ATOM 631 N N . ALA A 1 84 ? -13.257 4.719 15.246 1.00 76.56 84 ALA A N 1
ATOM 632 C CA . ALA A 1 84 ? -11.856 4.753 14.823 1.00 76.56 84 ALA A CA 1
ATOM 633 C C . ALA A 1 84 ? -11.443 3.484 14.052 1.00 76.56 84 ALA A C 1
ATOM 635 O O . ALA A 1 84 ? -10.849 3.573 12.986 1.00 76.56 84 ALA A O 1
ATOM 636 N N . LEU A 1 85 ? -11.838 2.294 14.528 1.00 80.38 85 LEU A N 1
ATOM 637 C CA . LEU A 1 85 ? -11.581 1.039 13.807 1.00 80.38 85 LEU A CA 1
ATOM 638 C C . LEU A 1 85 ? -12.313 0.973 12.458 1.00 80.38 85 LEU A C 1
ATOM 640 O O . LEU A 1 85 ? -11.786 0.410 11.505 1.00 80.38 85 LEU A O 1
ATOM 644 N N . ARG A 1 86 ? -13.520 1.544 12.350 1.00 83.38 86 ARG A N 1
ATOM 645 C CA . ARG A 1 86 ? -14.233 1.630 11.063 1.00 83.38 86 ARG A CA 1
ATOM 646 C C . ARG A 1 86 ? -13.553 2.598 10.095 1.00 83.38 86 ARG A C 1
ATOM 648 O O . ARG A 1 86 ? -13.522 2.309 8.901 1.00 83.38 86 ARG A O 1
ATOM 655 N N . ALA A 1 87 ? -13.022 3.713 10.595 1.00 85.00 87 ALA A N 1
ATOM 656 C CA . ALA A 1 87 ? -12.247 4.660 9.799 1.00 85.00 87 ALA A CA 1
ATOM 657 C C . ALA A 1 87 ? -10.958 4.008 9.273 1.00 85.00 87 ALA A C 1
ATOM 659 O O . ALA A 1 87 ? -10.700 4.061 8.075 1.00 85.00 87 ALA A O 1
ATOM 660 N N . GLU A 1 88 ? -10.239 3.280 10.127 1.00 85.81 88 GLU A N 1
ATOM 661 C CA . GLU A 1 88 ? -9.032 2.542 9.738 1.00 85.81 88 GLU A CA 1
ATOM 662 C C . GLU A 1 88 ? -9.321 1.465 8.686 1.00 85.81 88 GLU A C 1
ATOM 664 O O . GLU A 1 88 ? -8.634 1.353 7.677 1.00 85.81 88 GLU A O 1
ATOM 669 N N . VAL A 1 89 ? -10.410 0.707 8.855 1.00 89.31 89 VAL A N 1
ATOM 670 C CA . VAL A 1 89 ? -10.871 -0.241 7.830 1.00 89.31 89 VAL A CA 1
ATOM 671 C C . VAL A 1 89 ? -11.132 0.466 6.504 1.00 89.31 89 VAL A C 1
ATOM 673 O O . VAL A 1 89 ? -10.856 -0.104 5.451 1.00 89.31 89 VAL A O 1
ATOM 676 N N . ARG A 1 90 ? -11.715 1.673 6.523 1.00 88.94 90 ARG A N 1
ATOM 677 C CA . ARG A 1 90 ? -11.981 2.435 5.300 1.00 88.94 90 ARG A CA 1
ATOM 678 C C . ARG A 1 90 ? -10.678 2.826 4.615 1.00 88.94 90 ARG A C 1
ATOM 680 O O . ARG A 1 90 ? -10.617 2.659 3.401 1.00 88.94 90 ARG A O 1
ATOM 687 N N . HIS A 1 91 ? -9.693 3.278 5.384 1.00 87.69 91 HIS A N 1
ATOM 688 C CA . HIS A 1 91 ? -8.362 3.615 4.896 1.00 87.69 91 HIS A CA 1
ATOM 689 C C . HIS A 1 91 ? -7.677 2.399 4.260 1.00 87.69 91 HIS A C 1
ATOM 691 O O . HIS A 1 91 ? -7.418 2.421 3.065 1.00 87.69 91 HIS A O 1
ATOM 697 N N . LEU A 1 92 ? -7.579 1.275 4.976 1.00 90.31 92 LEU A N 1
ATOM 698 C CA . LEU A 1 92 ? -6.960 0.058 4.441 1.00 90.31 92 LEU A CA 1
ATOM 699 C C . LEU A 1 92 ? -7.671 -0.525 3.208 1.00 90.31 92 LEU A C 1
ATOM 701 O O . LEU A 1 92 ? -7.077 -1.297 2.461 1.00 90.31 92 LEU A O 1
ATOM 705 N N . ASN A 1 93 ? -8.951 -0.210 2.969 1.00 91.12 93 ASN A N 1
ATOM 706 C CA . ASN A 1 93 ? -9.586 -0.610 1.708 1.00 91.12 93 ASN A CA 1
ATOM 707 C C . ASN A 1 93 ? -8.999 0.144 0.506 1.00 91.12 93 ASN A C 1
ATOM 709 O O . ASN A 1 93 ? -9.000 -0.415 -0.587 1.00 91.12 93 ASN A O 1
ATOM 713 N N . VAL A 1 94 ? -8.545 1.388 0.688 1.00 91.00 94 VAL A N 1
ATOM 714 C CA . VAL A 1 94 ? -7.817 2.138 -0.346 1.00 91.00 94 VAL A CA 1
ATOM 715 C C . VAL A 1 94 ? -6.454 1.487 -0.567 1.00 91.00 94 VAL A C 1
ATOM 717 O O . VAL A 1 94 ? -6.133 1.159 -1.704 1.00 91.00 94 VAL A O 1
ATOM 720 N N . ASP A 1 95 ? -5.749 1.123 0.504 1.00 91.44 95 ASP A N 1
ATOM 721 C CA . ASP A 1 95 ? -4.458 0.426 0.421 1.00 91.44 95 ASP A CA 1
ATOM 722 C C . ASP A 1 95 ? -4.557 -0.939 -0.285 1.00 91.44 95 ASP A C 1
ATOM 724 O O . ASP A 1 95 ? -3.627 -1.357 -0.979 1.00 91.44 95 ASP A O 1
ATOM 728 N N . ILE A 1 96 ? -5.691 -1.650 -0.164 1.00 93.31 96 ILE A N 1
ATOM 729 C CA . ILE A 1 96 ? -5.956 -2.858 -0.970 1.00 93.31 96 ILE A CA 1
ATOM 730 C C . ILE A 1 96 ? -5.965 -2.506 -2.460 1.00 93.31 96 ILE A C 1
ATOM 732 O O . ILE A 1 96 ? -5.372 -3.228 -3.260 1.00 93.31 96 ILE A O 1
ATOM 736 N N . VAL A 1 97 ? -6.659 -1.432 -2.843 1.00 93.44 97 VAL A N 1
ATOM 737 C CA . VAL A 1 97 ? -6.752 -1.006 -4.246 1.00 93.44 97 VAL A CA 1
ATOM 738 C C . VAL A 1 97 ? -5.369 -0.634 -4.771 1.00 93.44 97 VAL A C 1
ATOM 740 O O . VAL A 1 97 ? -4.988 -1.112 -5.838 1.00 93.44 97 VAL A O 1
ATOM 743 N N . GLU A 1 98 ? -4.589 0.126 -4.002 1.00 92.12 98 GLU A N 1
ATOM 744 C CA . GLU A 1 98 ? -3.200 0.447 -4.342 1.00 92.12 98 GLU A CA 1
ATOM 745 C C . GLU A 1 98 ? -2.343 -0.812 -4.491 1.00 92.12 98 GLU A C 1
ATOM 747 O O . GLU A 1 98 ? -1.643 -0.972 -5.488 1.00 92.12 98 GLU A O 1
ATOM 752 N N . SER A 1 99 ? -2.453 -1.759 -3.557 1.00 92.75 99 SER A N 1
ATOM 753 C CA . SER A 1 99 ? -1.687 -3.012 -3.593 1.00 92.75 99 SER A CA 1
ATOM 754 C C . SER A 1 99 ? -2.011 -3.856 -4.824 1.00 92.75 99 SER A C 1
ATOM 756 O O . SER A 1 99 ? -1.107 -4.409 -5.450 1.00 92.75 99 SER A O 1
ATOM 758 N N . VAL A 1 100 ? -3.286 -3.925 -5.217 1.00 93.88 100 VAL A N 1
ATOM 759 C CA . VAL A 1 100 ? -3.709 -4.621 -6.441 1.00 93.88 100 VAL A CA 1
ATOM 760 C C . VAL A 1 100 ? -3.166 -3.918 -7.685 1.00 93.88 100 VAL A C 1
ATOM 762 O O . VAL A 1 100 ? -2.683 -4.588 -8.596 1.00 93.88 100 VAL A O 1
ATOM 765 N N . ILE A 1 101 ? -3.192 -2.583 -7.718 1.00 93.50 101 ILE A N 1
ATOM 766 C CA . ILE A 1 101 ? -2.614 -1.792 -8.812 1.00 93.50 101 ILE A CA 1
ATOM 767 C C . ILE A 1 101 ? -1.109 -2.057 -8.931 1.00 93.50 101 ILE A C 1
ATOM 769 O O . ILE A 1 101 ? -0.632 -2.317 -10.035 1.00 93.50 101 ILE A O 1
ATOM 773 N N . VAL A 1 102 ? -0.379 -2.067 -7.811 1.00 92.19 102 VAL A N 1
ATOM 774 C CA . VAL A 1 102 ? 1.055 -2.396 -7.767 1.00 92.19 102 VAL A CA 1
ATOM 775 C C . VAL A 1 102 ? 1.308 -3.820 -8.254 1.00 92.19 102 VAL A C 1
ATOM 777 O O . VAL A 1 102 ? 2.179 -4.029 -9.095 1.00 92.19 102 VAL A O 1
ATOM 780 N N . LEU A 1 103 ? 0.528 -4.799 -7.790 1.00 92.69 103 LEU A N 1
ATOM 781 C CA . LEU A 1 103 ? 0.668 -6.191 -8.212 1.00 92.69 103 LEU A CA 1
ATOM 782 C C . LEU A 1 103 ? 0.475 -6.343 -9.725 1.00 92.69 103 LEU A C 1
ATOM 784 O O . LEU A 1 103 ? 1.296 -6.972 -10.393 1.00 92.69 103 LEU A O 1
ATOM 788 N N . CYS A 1 104 ? -0.580 -5.741 -10.277 1.00 92.19 104 CYS A N 1
ATOM 789 C CA . CYS A 1 104 ? -0.817 -5.734 -11.717 1.00 92.19 104 CYS A CA 1
ATOM 790 C C . CYS A 1 104 ? 0.310 -5.016 -12.471 1.00 92.19 104 CYS A C 1
ATOM 792 O O . CYS A 1 104 ? 0.786 -5.529 -13.481 1.00 92.19 104 CYS A O 1
ATOM 794 N N . GLY A 1 105 ? 0.763 -3.867 -11.965 1.00 89.50 105 GLY A N 1
ATOM 795 C CA . GLY A 1 105 ? 1.868 -3.100 -12.534 1.00 89.50 105 GLY A CA 1
ATOM 796 C C . GLY A 1 105 ? 3.155 -3.903 -12.642 1.00 89.50 105 GLY A C 1
ATOM 797 O O . GLY A 1 105 ? 3.748 -3.959 -13.714 1.00 89.50 105 GLY A O 1
ATOM 798 N N . ILE A 1 106 ? 3.529 -4.610 -11.574 1.00 89.44 106 ILE A N 1
ATOM 799 C CA . ILE A 1 106 ? 4.709 -5.480 -11.544 1.00 89.44 106 ILE A CA 1
ATOM 800 C C . ILE A 1 106 ? 4.569 -6.629 -12.548 1.00 89.44 106 ILE A C 1
ATOM 802 O O . ILE A 1 106 ? 5.518 -6.927 -13.270 1.00 89.44 106 ILE A O 1
ATOM 806 N N . VAL A 1 107 ? 3.397 -7.269 -12.637 1.00 89.06 107 VAL A N 1
ATOM 807 C CA . VAL A 1 107 ? 3.167 -8.348 -13.615 1.00 89.06 107 VAL A CA 1
ATOM 808 C C . VAL A 1 107 ? 3.337 -7.831 -15.046 1.00 89.06 107 VAL A C 1
ATOM 810 O O . VAL A 1 107 ? 4.040 -8.454 -15.840 1.00 89.06 107 VAL A O 1
ATOM 813 N N . PHE A 1 108 ? 2.768 -6.668 -15.373 1.00 87.69 108 PHE A N 1
ATOM 814 C CA . PHE A 1 108 ? 2.956 -6.051 -16.689 1.00 87.69 108 PHE A CA 1
ATOM 815 C C . PHE A 1 108 ? 4.396 -5.580 -16.925 1.00 87.69 108 PHE A C 1
ATOM 817 O O . PHE A 1 108 ? 4.898 -5.696 -18.043 1.00 87.69 108 PHE A O 1
ATOM 824 N N . ALA A 1 109 ? 5.079 -5.094 -15.890 1.00 87.25 109 ALA A N 1
ATOM 825 C CA . ALA A 1 109 ? 6.472 -4.675 -15.975 1.00 87.25 109 ALA A CA 1
ATOM 826 C C . ALA A 1 109 ? 7.412 -5.845 -16.297 1.00 87.25 109 ALA A C 1
ATOM 828 O O . ALA A 1 109 ? 8.349 -5.680 -17.077 1.00 87.25 109 ALA A O 1
ATOM 829 N N . VAL A 1 110 ? 7.138 -7.025 -15.730 1.00 85.94 110 VAL A N 1
ATOM 830 C CA . VAL A 1 110 ? 7.921 -8.248 -15.950 1.00 85.94 110 VAL A CA 1
ATOM 831 C C . VAL A 1 110 ? 7.632 -8.880 -17.317 1.00 85.94 110 VAL A C 1
ATOM 833 O O . VAL A 1 110 ? 8.570 -9.290 -17.994 1.00 85.94 110 VAL A O 1
ATOM 836 N N . GLU A 1 111 ? 6.362 -8.972 -17.727 1.00 84.88 111 GLU A N 1
ATOM 837 C CA . GLU A 1 111 ? 5.962 -9.720 -18.935 1.00 84.88 111 GLU A CA 1
ATOM 838 C C . GLU A 1 111 ? 5.976 -8.875 -20.224 1.00 84.88 111 GLU A C 1
ATOM 840 O O . GLU A 1 111 ? 6.236 -9.408 -21.302 1.00 84.88 111 GLU A O 1
ATOM 845 N N . LEU A 1 112 ? 5.687 -7.567 -20.147 1.00 83.88 112 LEU A N 1
ATOM 846 C CA . LEU A 1 112 ? 5.583 -6.694 -21.327 1.00 83.88 112 LEU A CA 1
ATOM 847 C C . LEU A 1 112 ? 6.770 -5.740 -21.454 1.00 83.88 112 LEU A C 1
ATOM 849 O O . LEU A 1 112 ? 7.484 -5.759 -22.457 1.00 83.88 112 LEU A O 1
ATOM 853 N N . ASN A 1 113 ? 6.930 -4.833 -20.486 1.00 82.69 113 ASN A N 1
ATOM 854 C CA . ASN A 1 113 ? 7.950 -3.790 -20.547 1.00 82.69 113 ASN A CA 1
ATOM 855 C C . ASN A 1 113 ? 8.174 -3.133 -19.173 1.00 82.69 113 ASN A C 1
ATOM 857 O O . ASN A 1 113 ? 7.202 -2.669 -18.575 1.00 82.69 113 ASN A O 1
ATOM 861 N N . PRO A 1 114 ? 9.423 -2.953 -18.710 1.00 81.94 114 PRO A N 1
ATOM 862 C CA . PRO A 1 114 ? 9.706 -2.305 -17.428 1.00 81.94 114 PRO A CA 1
ATOM 863 C C . PRO A 1 114 ? 9.113 -0.897 -17.254 1.00 81.94 114 PRO A C 1
ATOM 865 O O . PRO A 1 114 ? 8.941 -0.443 -16.128 1.00 81.94 114 PRO A O 1
ATOM 868 N N . ILE A 1 115 ? 8.758 -0.200 -18.342 1.00 83.19 115 ILE A N 1
ATOM 869 C CA . ILE A 1 115 ? 8.134 1.129 -18.267 1.00 83.19 115 ILE A CA 1
ATOM 870 C C . ILE A 1 115 ? 6.789 1.128 -17.522 1.00 83.19 115 ILE A C 1
ATOM 872 O O . ILE A 1 115 ? 6.408 2.155 -16.962 1.00 83.19 115 ILE A O 1
ATOM 876 N N . TYR A 1 116 ? 6.078 -0.007 -17.489 1.00 85.50 116 TYR A N 1
ATOM 877 C CA . TYR A 1 116 ? 4.793 -0.117 -16.795 1.00 85.50 116 TYR A CA 1
ATOM 878 C C . TYR A 1 116 ? 4.919 0.102 -15.284 1.00 85.50 116 TYR A C 1
ATOM 880 O O . TYR A 1 116 ? 3.990 0.642 -14.693 1.00 85.50 116 TYR A O 1
ATOM 888 N N . ASP A 1 117 ? 6.071 -0.205 -14.683 1.00 84.75 117 ASP A N 1
ATOM 889 C CA . ASP A 1 117 ? 6.328 0.048 -13.259 1.00 84.75 117 ASP A CA 1
ATOM 890 C C . ASP A 1 117 ? 6.254 1.550 -12.930 1.00 84.75 117 ASP A C 1
ATOM 892 O O . ASP A 1 117 ? 5.593 1.971 -11.981 1.00 84.75 117 ASP A O 1
ATOM 896 N N . ILE A 1 118 ? 6.830 2.388 -13.801 1.00 85.12 118 ILE A N 1
ATOM 897 C CA . ILE A 1 118 ? 6.792 3.850 -13.667 1.00 85.12 118 ILE A CA 1
ATOM 898 C C . ILE A 1 118 ? 5.354 4.367 -13.801 1.00 85.12 118 ILE A C 1
ATOM 900 O O . ILE A 1 118 ? 4.919 5.196 -13.002 1.00 85.12 118 ILE A O 1
ATOM 904 N N . PHE A 1 119 ? 4.590 3.872 -14.782 1.00 87.69 119 PHE A N 1
ATOM 905 C CA . PHE A 1 119 ? 3.179 4.248 -14.938 1.00 87.69 119 PHE A CA 1
ATOM 906 C C . PHE A 1 119 ? 2.353 3.881 -13.705 1.00 87.69 119 PHE A C 1
ATOM 908 O O . PHE A 1 119 ? 1.557 4.690 -13.232 1.00 87.69 119 PHE A O 1
ATOM 915 N N . THR A 1 120 ? 2.564 2.685 -13.160 1.00 88.94 120 THR A N 1
ATOM 916 C CA . THR A 1 120 ? 1.904 2.234 -11.938 1.00 88.94 120 THR A CA 1
ATOM 917 C C . THR A 1 120 ? 2.255 3.121 -10.749 1.00 88.94 120 THR A C 1
ATOM 919 O O . THR A 1 120 ? 1.348 3.517 -10.019 1.00 88.94 120 THR A O 1
ATOM 922 N N . ALA A 1 121 ? 3.522 3.513 -10.588 1.00 86.75 121 ALA A N 1
ATOM 923 C CA . ALA A 1 121 ? 3.933 4.435 -9.531 1.00 86.75 121 ALA A CA 1
ATOM 924 C C . ALA A 1 121 ? 3.196 5.784 -9.618 1.00 86.75 121 ALA A C 1
ATOM 926 O O . ALA A 1 121 ? 2.715 6.286 -8.605 1.00 86.75 121 ALA A O 1
ATOM 927 N N . PHE A 1 122 ? 3.029 6.346 -10.821 1.00 88.81 122 PHE A N 1
ATOM 928 C CA . PHE A 1 122 ? 2.251 7.577 -11.008 1.00 88.81 122 PHE A CA 1
ATOM 929 C C . PHE A 1 122 ? 0.765 7.408 -10.679 1.00 88.81 122 PHE A C 1
ATOM 931 O O . PHE A 1 122 ? 0.165 8.321 -10.116 1.00 88.81 122 PHE A O 1
ATOM 938 N N . ILE A 1 123 ? 0.171 6.256 -11.006 1.00 90.81 123 ILE A N 1
ATOM 939 C CA . ILE A 1 123 ? -1.228 5.965 -10.664 1.00 90.81 123 ILE A CA 1
ATOM 940 C C . ILE A 1 123 ? -1.400 5.899 -9.144 1.00 90.81 123 ILE A C 1
ATOM 942 O O . ILE A 1 123 ? -2.330 6.504 -8.618 1.00 90.81 123 ILE A O 1
ATOM 946 N N . VAL A 1 124 ? -0.500 5.207 -8.441 1.00 89.62 124 VAL A N 1
ATOM 947 C CA . VAL A 1 124 ? -0.544 5.086 -6.974 1.00 89.62 124 VAL A CA 1
ATOM 948 C C . VAL A 1 124 ? -0.359 6.449 -6.308 1.00 89.62 124 VAL A C 1
ATOM 950 O O . VAL A 1 124 ? -1.134 6.807 -5.432 1.00 89.62 124 VAL A O 1
ATOM 953 N N . LEU A 1 125 ? 0.588 7.263 -6.780 1.00 88.12 125 LEU A N 1
ATOM 954 C CA . LEU A 1 125 ? 0.791 8.622 -6.262 1.00 88.12 125 LEU A CA 1
ATOM 955 C C . LEU A 1 125 ? -0.430 9.538 -6.423 1.00 88.12 125 LEU A C 1
ATOM 957 O O . LEU A 1 125 ? -0.547 10.508 -5.686 1.00 88.12 125 LEU A O 1
ATOM 961 N N . GLY A 1 126 ? -1.311 9.270 -7.390 1.00 87.25 126 GLY A N 1
ATOM 962 C CA . GLY A 1 126 ? -2.564 10.011 -7.549 1.00 87.25 126 GLY A CA 1
ATOM 963 C C . GLY A 1 126 ? -3.702 9.530 -6.642 1.00 87.25 126 GLY A C 1
ATOM 964 O O . GLY A 1 126 ? -4.727 10.207 -6.568 1.00 87.25 126 GLY A O 1
ATOM 965 N N . LEU A 1 127 ? -3.555 8.361 -6.012 1.00 86.00 127 LEU A N 1
ATOM 966 C CA . LEU A 1 127 ? -4.543 7.767 -5.106 1.00 86.00 127 LEU A CA 1
ATOM 967 C C . LEU A 1 127 ? -4.258 8.058 -3.625 1.00 86.00 127 LEU A C 1
ATOM 969 O O . LEU A 1 127 ? -5.215 8.096 -2.848 1.00 86.00 127 LEU A O 1
ATOM 973 N N . MET A 1 128 ? -2.986 8.283 -3.280 1.00 82.38 128 MET A N 1
ATOM 974 C CA . MET A 1 128 ? -2.516 8.706 -1.953 1.00 82.38 128 MET A CA 1
ATOM 975 C C . MET A 1 128 ? -2.896 10.153 -1.624 1.00 82.38 128 MET A C 1
ATOM 977 O O . MET A 1 128 ? -3.308 10.396 -0.465 1.00 82.38 128 MET A O 1
#

Foldseek 3Di:
DFQDDDADPVGNPGPVVVVVVVVVVVVVVVVVVLVVLVVVLVVCVPPQDQLDPVQLVVLVVVLVVLVVVLVV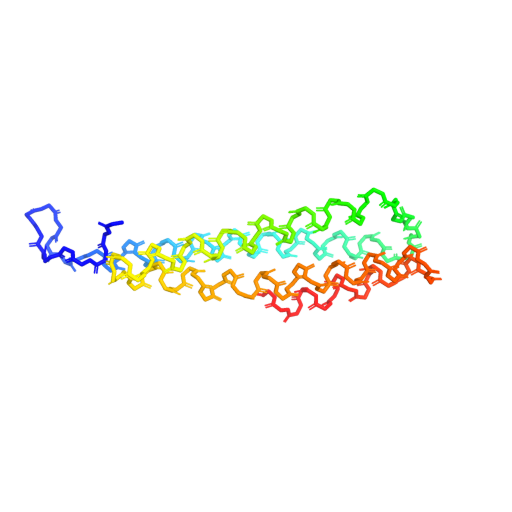LVVVCVVVVDPVSVVVSVVSVLVNVLSVLQNVLSVCCNPPNVVSNSVSSVVSSVSD

Sequence (128 aa):
MAARKPPDREHPYGHSGYEVLSAIVFSIIMAFIAASIATIAVSGLGKVHYVERQGILYSAVSTVMIVLSVLALRKAAEKYQSLALRAEVRHLNVDIVESVIVLCGIVFAVELNPIYDIFTAFIVLGLM